Protein 2WCJ (pdb70)

Organism: Bombyx mori (NCBI:txid7091)

Secondary structure (DSSP, 8-state):
-HHHHHHHHHHHGGGHHHHHHHHT--TTT-SSGGGGG-TT-----HHHHHHHHHHHHHTT-B-TTSSB-HHHHHHHHHTSTTTHHHHHHHHHHHHHHHHHTTT---HHHHHHHHHHHHHHHHHHTT-PPPHHHHHHTTT--

Radius of gyration: 13.73 Å; Cα contacts (8 Å, |Δi|>4): 196; chains: 1; bounding box: 34×30×32 Å

Nearest PDB structures (foldseek):
  2wc5-assembly1_A  TM=9.906E-01  e=1.237E-19  Bombyx mori
  4inx-assembly1_A  TM=8.743E-01  e=3.276E-08  Amyelois transitella
  1dqe-assembly1_A  TM=8.869E-01  e=8.807E-08  Bombyx mori
  7vw9-assembly1_A  TM=9.031E-01  e=2.367E-07  Helicoverpa armigera
  1xfr-assembly1_A  TM=8.417E-01  e=1.550E-06  Bombyx mori

InterPro domains:
  IPR006072 Odorant/pheromone binding protein, Lepidoptera [PIRSF015604] (4-153)
  IPR006072 Odorant/pheromone binding protein, Lepidoptera [PR00484] (22-44)
  IPR006072 Odorant/pheromone binding protein, Lepidoptera [PR00484] (49-65)
  IPR006072 Odorant/pheromone binding protein, Lepidoptera [PR00484] (66-81)
  IPR006072 Odorant/pheromone binding protein, Lepidoptera [PR00484] (105-119)
  IPR006072 Odorant/pheromone binding protein, Lepidoptera [PR00484] (125-143)
  IPR006072 Odorant/pheromone binding protein, Lepidoptera [PR00484] (149-158)
  IPR006170 Pheromone/general odorant binding protein [PF01395] (21-139)
  IPR006170 Pheromone/general odorant binding protein [SM00708] (34-141)
  IPR036728 Pheromone/general odorant binding protein superfamily [G3DSA:1.10.238.20] (20-160)
  IPR036728 Pheromone/general odorant binding protein superfamily [SSF47565] (6-153)

Solvent-accessible surface area: 7286 Å² total; per-residue (Å²): 73,26,110,4,2,1,10,8,8,9,42,24,15,99,10,4,109,102,0,25,170,127,10,47,1,52,83,139,38,2,81,84,21,36,66,9,11,16,113,131,17,108,9,94,66,125,58,0,0,25,0,18,29,11,0,6,83,106,57,63,3,28,66,137,75,40,53,11,50,73,95,41,19,35,106,25,0,111,82,12,64,93,0,116,77,0,1,138,80,12,19,137,22,20,65,71,0,16,133,106,56,86,130,38,133,47,55,15,29,6,12,3,78,15,12,36,11,17,17,88,23,0,98,156,88,59,10,23,2,106,44,74,63,1,85,77,12,74,156,77,151

CATH classification: 1.10.238.20

Structure (mmCIF, N/CA/C/O backbone):
data_2WCJ
#
_entry.id   2WCJ
#
_cell.length_a   33.073
_cell.length_b   33.073
_cell.length_c   172.294
_cell.angle_alpha   90.00
_cell.angle_beta   90.00
_cell.angle_gamma   120.00
#
_symmetry.space_group_name_H-M   'P 32 2 1'
#
loop_
_entity.id
_entity.type
_entity.pdbx_description
1 polymer 'GENERAL ODORANT-BINDING PROTEIN 1'
2 non-polymer 'MAGNESIUM ION'
3 non-polymer (10E,12Z)-tetradeca-10,12-dien-1-ol
4 water water
#
loop_
_atom_site.group_PDB
_atom_site.id
_atom_site.type_symbol
_atom_site.label_atom_id
_atom_site.label_alt_id
_atom_site.label_comp_id
_atom_site.label_asym_id
_atom_site.label_entity_id
_atom_site.label_seq_id
_atom_site.pdbx_PDB_ins_code
_atom_site.Cartn_x
_atom_site.Cartn_y
_atom_site.Cartn_z
_atom_site.occupancy
_atom_site.B_iso_or_equiv
_atom_site.auth_seq_id
_atom_site.auth_comp_id
_atom_site.auth_asym_id
_atom_site.auth_atom_id
_atom_site.pdbx_PDB_model_num
ATOM 1 N N . THR A 1 1 ? -2.155 -16.467 22.325 1.00 16.50 1 THR A N 1
ATOM 2 C CA . THR A 1 1 ? -2.270 -17.771 21.606 1.00 14.95 1 THR A CA 1
ATOM 3 C C . THR A 1 1 ? -2.162 -17.655 20.102 1.00 13.74 1 THR A C 1
ATOM 4 O O . THR A 1 1 ? -2.202 -16.586 19.520 1.00 11.59 1 THR A O 1
ATOM 8 N N . ALA A 1 2 ? -1.980 -18.788 19.444 1.00 11.26 2 ALA A N 1
ATOM 9 C CA . ALA A 1 2 ? -1.613 -18.755 18.039 1.00 11.08 2 ALA A CA 1
ATOM 10 C C . ALA A 1 2 ? -2.719 -18.191 17.136 1.00 9.23 2 ALA A C 1
ATOM 11 O O . ALA A 1 2 ? -2.399 -17.503 16.177 1.00 10.73 2 ALA A O 1
ATOM 13 N N . GLU A 1 3 ? -3.986 -18.499 17.404 1.00 8.75 3 GLU A N 1
ATOM 14 C CA . GLU A 1 3 ? -5.031 -17.946 16.606 1.00 10.55 3 GLU A CA 1
ATOM 15 C C . GLU A 1 3 ? -5.113 -16.412 16.825 1.00 10.08 3 GLU A C 1
ATOM 16 O O . GLU A 1 3 ? -5.333 -15.635 15.864 1.00 10.52 3 GLU A O 1
ATOM 22 N N . VAL A 1 4 ? -4.976 -15.901 18.063 1.00 9.21 4 VAL A N 1
ATOM 23 C CA . VAL A 1 4 ? -4.963 -14.484 18.253 1.00 8.47 4 VAL A CA 1
ATOM 24 C C . VAL A 1 4 ? -3.755 -13.828 17.486 1.00 7.44 4 VAL A C 1
ATOM 25 O O . VAL A 1 4 ? -3.944 -12.847 16.763 1.00 9.75 4 VAL A O 1
ATOM 29 N N . MET A 1 5 ? -2.590 -14.480 17.543 1.00 7.44 5 MET A N 1
ATOM 30 C CA . MET A 1 5 ? -1.432 -13.982 16.806 1.00 6.97 5 MET A CA 1
ATOM 31 C C . MET A 1 5 ? -1.692 -13.953 15.306 1.00 7.89 5 MET A C 1
ATOM 32 O O . MET A 1 5 ? -1.229 -13.026 14.627 1.00 8.93 5 MET A O 1
ATOM 37 N N . SER A 1 6 ? -2.499 -14.865 14.790 1.00 7.29 6 SER A N 1
ATOM 38 C CA A SER A 1 6 ? -2.808 -14.866 13.344 0.70 7.55 6 SER A CA 1
ATOM 39 C CA B SER A 1 6 ? -2.784 -14.879 13.347 0.30 8.29 6 SER A CA 1
ATOM 40 C C . SER A 1 6 ? -3.639 -13.663 12.962 1.00 9.78 6 SER A C 1
ATOM 41 O O . SER A 1 6 ? -3.427 -13.070 11.924 1.00 9.93 6 SER A O 1
ATOM 46 N N . HIS A 1 7 ? -4.624 -13.321 13.800 1.00 8.48 7 HIS A N 1
ATOM 47 C CA A HIS A 1 7 ? -5.440 -12.099 13.555 0.70 8.07 7 HIS A CA 1
ATOM 48 C CA B HIS A 1 7 ? -5.427 -12.094 13.579 0.30 8.89 7 HIS A CA 1
ATOM 49 C C . HIS A 1 7 ? -4.586 -10.848 13.636 1.00 10.44 7 HIS A C 1
ATOM 50 O O . HIS A 1 7 ? -4.706 -9.974 12.763 1.00 10.14 7 HIS A O 1
ATOM 63 N N . VAL A 1 8 ? -3.739 -10.725 14.660 1.00 8.67 8 VAL A N 1
ATOM 64 C CA . VAL A 1 8 ? -2.912 -9.546 14.730 1.00 8.92 8 VAL A CA 1
ATOM 65 C C . VAL A 1 8 ? -2.010 -9.441 13.499 1.00 9.65 8 VAL A C 1
ATOM 66 O O . VAL A 1 8 ? -1.870 -8.315 12.915 1.00 10.45 8 VAL A O 1
ATOM 70 N N . THR A 1 9 ? -1.409 -10.538 13.080 1.00 8.49 9 THR A N 1
ATOM 71 C CA . THR A 1 9 ? -0.524 -10.529 11.918 1.00 9.40 9 THR A CA 1
ATOM 72 C C . THR A 1 9 ? -1.312 -10.198 10.667 1.00 7.79 9 THR A C 1
ATOM 73 O O . THR A 1 9 ? -0.805 -9.342 9.875 1.00 8.97 9 THR A O 1
ATOM 77 N N . ALA A 1 10 ? -2.481 -10.792 10.468 1.00 8.66 10 ALA A N 1
ATOM 78 C CA . ALA A 1 10 ? -3.189 -10.540 9.224 1.00 10.03 10 ALA A CA 1
ATOM 79 C C . ALA A 1 10 ? -3.585 -9.057 9.110 1.00 10.18 10 ALA A C 1
ATOM 80 O O . ALA A 1 10 ? -3.548 -8.475 7.996 1.00 11.73 10 ALA A O 1
ATOM 82 N N . HIS A 1 11 ? -3.956 -8.413 10.198 1.00 8.84 11 HIS A N 1
ATOM 83 C CA . HIS A 1 11 ? -4.374 -7.045 10.160 1.00 10.31 11 HIS A CA 1
ATOM 84 C C . HIS A 1 11 ? -3.214 -6.074 10.041 1.00 10.77 11 HIS A C 1
ATOM 85 O O . HIS A 1 11 ? -3.211 -5.170 9.157 1.00 10.51 11 HIS A O 1
ATOM 92 N N . PHE A 1 12 ? -2.203 -6.251 10.871 1.00 9.09 12 PHE A N 1
ATOM 93 C CA . PHE A 1 12 ? -0.974 -5.426 10.851 1.00 8.25 12 PHE A CA 1
ATOM 94 C C . PHE A 1 12 ? -0.378 -5.490 9.438 1.00 8.72 12 PHE A C 1
ATOM 95 O O . PHE A 1 12 ? 0.083 -4.414 8.881 1.00 10.12 12 PHE A O 1
ATOM 103 N N . GLY A 1 13 ? -0.347 -6.674 8.850 1.00 8.46 13 GLY A N 1
ATOM 104 C CA . GLY A 1 13 ? 0.278 -6.862 7.556 1.00 11.41 13 GLY A CA 1
ATOM 105 C C . GLY A 1 13 ? -0.408 -6.111 6.402 1.00 12.29 13 GLY A C 1
ATOM 106 O O . GLY A 1 13 ? 0.178 -6.000 5.301 1.00 13.03 13 GLY A O 1
ATOM 107 N N . LYS A 1 14 ? -1.613 -5.611 6.594 1.00 12.87 14 LYS A N 1
ATOM 108 C CA . LYS A 1 14 ? -2.285 -4.801 5.518 1.00 16.94 14 LYS A CA 1
ATOM 109 C C . LYS A 1 14 ? -1.631 -3.438 5.297 1.00 17.03 14 LYS A C 1
ATOM 110 O O . LYS A 1 14 ? -2.056 -2.720 4.406 1.00 18.78 14 LYS A O 1
ATOM 116 N N . THR A 1 15 ? -0.589 -3.083 6.040 1.00 12.98 15 THR A N 1
ATOM 117 C CA . THR A 1 15 ? 0.146 -1.840 5.817 1.00 12.47 15 THR A CA 1
ATOM 118 C C . THR A 1 15 ? 1.502 -2.156 5.145 1.00 10.81 15 THR A C 1
ATOM 119 O O . THR A 1 15 ? 2.256 -1.226 4.828 1.00 11.62 15 THR A O 1
ATOM 123 N N . LEU A 1 16 ? 1.809 -3.407 4.851 1.00 11.97 16 LEU A N 1
ATOM 124 C CA . LEU A 1 16 ? 3.105 -3.685 4.223 1.00 12.29 16 LEU A CA 1
ATOM 125 C C . LEU A 1 16 ? 3.224 -2.975 2.865 1.00 12.36 16 LEU A C 1
ATOM 126 O O . LEU A 1 16 ? 4.248 -2.327 2.593 1.00 10.60 16 LEU A O 1
ATOM 131 N N . GLU A 1 17 ? 2.224 -3.122 1.999 1.00 12.45 17 GLU A N 1
ATOM 132 C CA . GLU A 1 17 ? 2.415 -2.586 0.659 1.00 13.96 17 GLU A CA 1
ATOM 133 C C . GLU A 1 17 ? 2.614 -1.054 0.660 1.00 12.96 17 GLU A C 1
ATOM 134 O O . GLU A 1 17 ? 3.474 -0.590 -0.148 1.00 14.74 17 GLU A O 1
ATOM 140 N N . GLU A 1 18 ? 1.945 -0.294 1.523 1.00 11.07 18 GLU A N 1
ATOM 141 C CA . GLU A 1 18 ? 2.131 1.160 1.531 1.00 12.77 18 GLU A CA 1
ATOM 142 C C . GLU A 1 18 ? 3.438 1.582 2.165 1.00 13.39 18 GLU A C 1
ATOM 143 O O . GLU A 1 18 ? 3.880 2.754 2.066 1.00 13.80 18 GLU A O 1
ATOM 149 N N . CYS A 1 19 ? 4.127 0.621 2.798 1.00 11.53 19 CYS A N 1
ATOM 150 C CA . CYS A 1 19 ? 5.393 0.970 3.443 1.00 11.47 19 CYS A CA 1
ATOM 151 C C . CYS A 1 19 ? 6.613 0.465 2.655 1.00 10.08 19 CYS A C 1
ATOM 152 O O . CYS A 1 19 ? 7.767 0.737 3.066 1.00 10.79 19 CYS A O 1
ATOM 155 N N . ARG A 1 20 ? 6.416 -0.234 1.526 1.00 10.92 20 ARG A N 1
ATOM 156 C CA A ARG A 1 20 ? 7.522 -0.822 0.808 0.70 12.82 20 ARG A CA 1
ATOM 157 C CA B ARG A 1 20 ? 7.480 -0.833 0.796 0.30 11.80 20 ARG A CA 1
ATOM 158 C C . ARG A 1 20 ? 8.442 0.207 0.232 1.00 12.00 20 ARG A C 1
ATOM 159 O O . ARG A 1 20 ? 9.646 0.065 0.328 1.00 13.25 20 ARG A O 1
ATOM 174 N N . GLU A 1 21 ? 7.930 1.252 -0.390 1.00 11.52 21 GLU A N 1
ATOM 175 C CA . GLU A 1 21 ? 8.758 2.126 -1.160 1.00 12.92 21 GLU A CA 1
ATOM 176 C C . GLU A 1 21 ? 9.703 2.887 -0.251 1.00 11.54 21 GLU A C 1
ATOM 177 O O . GLU A 1 21 ? 10.914 2.966 -0.493 1.00 12.90 21 GLU A O 1
ATOM 183 N N . GLU A 1 22 ? 9.204 3.339 0.891 1.00 10.44 22 GLU A N 1
ATOM 184 C CA . GLU A 1 22 ? 10.078 4.164 1.761 1.00 12.01 22 GLU A CA 1
ATOM 185 C C . GLU A 1 22 ? 11.086 3.350 2.536 1.00 12.13 22 GLU A C 1
ATOM 186 O O . GLU A 1 22 ? 12.067 3.880 3.038 1.00 13.97 22 GLU A O 1
ATOM 192 N N . SER A 1 23 ? 10.828 2.064 2.685 1.00 10.75 23 SER A N 1
ATOM 193 C CA . SER A 1 23 ? 11.711 1.153 3.438 1.00 10.56 23 SER A CA 1
ATOM 194 C C . SER A 1 23 ? 12.697 0.440 2.548 1.00 12.11 23 SER A C 1
ATOM 195 O O . SER A 1 23 ? 13.643 -0.189 3.072 1.00 12.70 23 SER A O 1
ATOM 198 N N . GLY A 1 24 ? 12.478 0.446 1.238 1.00 10.72 24 GLY A N 1
ATOM 199 C CA . GLY A 1 24 ? 13.332 -0.448 0.342 1.00 11.20 24 GLY A CA 1
ATOM 200 C C . GLY A 1 24 ? 13.065 -1.936 0.438 1.00 13.29 24 GLY A C 1
ATOM 201 O O . GLY A 1 24 ? 13.872 -2.757 -0.018 1.00 13.50 24 GLY A O 1
ATOM 202 N N . LEU A 1 25 ? 11.933 -2.317 1.039 1.00 10.97 25 LEU A N 1
ATOM 203 C CA . LEU A 1 25 ? 11.568 -3.726 1.211 1.00 12.89 25 LEU A CA 1
ATOM 204 C C . LEU A 1 25 ? 10.975 -4.309 -0.092 1.00 14.01 25 LEU A C 1
ATOM 205 O O . LEU A 1 25 ? 9.778 -4.308 -0.264 1.00 15.73 25 LEU A O 1
ATOM 210 N N . SER A 1 2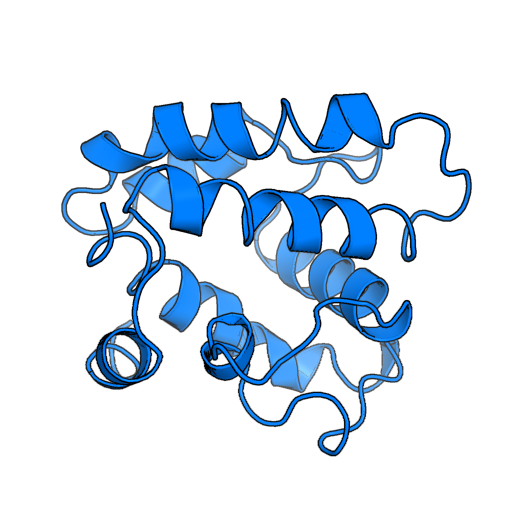6 ? 11.868 -4.817 -0.943 1.00 14.63 26 SER A N 1
ATOM 211 C CA A SER A 1 26 ? 11.576 -5.466 -2.210 0.50 14.24 26 SER A CA 1
ATOM 212 C CA B SER A 1 26 ? 11.460 -5.374 -2.230 0.50 14.37 26 SER A CA 1
ATOM 213 C C . SER A 1 26 ? 10.580 -6.601 -2.008 1.00 12.54 26 SER A C 1
ATOM 214 O O . SER A 1 26 ? 10.668 -7.282 -0.953 1.00 11.54 26 SER A O 1
ATOM 219 N N . VAL A 1 27 ? 9.700 -6.898 -2.979 1.00 12.86 27 VAL A N 1
ATOM 220 C CA A VAL A 1 27 ? 8.860 -8.089 -2.866 0.70 12.73 27 VAL A CA 1
ATOM 221 C CA B VAL A 1 27 ? 8.857 -8.088 -2.954 0.30 11.68 27 VAL A CA 1
ATOM 222 C C . VAL A 1 27 ? 9.699 -9.383 -2.816 1.00 12.29 27 VAL A C 1
ATOM 223 O O . VAL A 1 27 ? 9.272 -10.411 -2.241 1.00 11.74 27 VAL A O 1
ATOM 230 N N . ASP A 1 28 ? 10.903 -9.338 -3.368 1.00 10.65 28 ASP A N 1
ATOM 231 C CA . ASP A 1 28 ? 11.828 -10.480 -3.339 1.00 11.31 28 ASP A CA 1
ATOM 232 C C . ASP A 1 28 ? 12.461 -10.686 -2.010 1.00 13.43 28 ASP A C 1
ATOM 233 O O . ASP A 1 28 ? 12.948 -11.783 -1.790 1.00 15.21 28 ASP A O 1
ATOM 238 N N . ILE A 1 29 ? 12.404 -9.731 -1.102 1.00 11.08 29 ILE A N 1
ATOM 239 C CA . ILE A 1 29 ? 12.748 -10.020 0.285 1.00 11.64 29 ILE A CA 1
ATOM 240 C C . ILE A 1 29 ? 11.528 -10.572 1.041 1.00 11.06 29 ILE A C 1
ATOM 241 O O . ILE A 1 29 ? 11.614 -11.577 1.734 1.00 12.70 29 ILE A O 1
ATOM 246 N N . LEU A 1 30 ? 10.386 -9.909 0.943 1.00 10.07 30 LEU A N 1
ATOM 247 C CA . LEU A 1 30 ? 9.190 -10.406 1.608 1.00 9.85 30 LEU A CA 1
ATOM 248 C C . LEU A 1 30 ? 7.945 -10.026 0.791 1.00 9.05 30 LEU A C 1
ATOM 249 O O . LEU A 1 30 ? 7.686 -8.861 0.629 1.00 11.24 30 LEU A O 1
ATOM 254 N N . ASP A 1 31 ? 7.247 -11.017 0.290 1.00 10.95 31 ASP A N 1
ATOM 255 C CA . ASP A 1 31 ? 6.079 -10.816 -0.616 1.00 13.59 31 ASP A CA 1
ATOM 256 C C . ASP A 1 31 ? 4.798 -10.463 0.165 1.00 15.34 31 ASP A C 1
ATOM 257 O O . ASP A 1 31 ? 4.099 -9.503 -0.170 1.00 17.21 31 ASP A O 1
ATOM 262 N N . GLU A 1 32 ? 4.473 -11.275 1.157 1.00 13.52 32 GLU A N 1
ATOM 263 C CA . GLU A 1 32 ? 3.291 -11.104 1.959 1.00 16.32 32 GLU A CA 1
ATOM 264 C C . GLU A 1 32 ? 3.777 -11.112 3.419 1.00 13.59 32 GLU A C 1
ATOM 265 O O . GLU A 1 32 ? 4.642 -11.929 3.793 1.00 14.00 32 GLU A O 1
ATOM 271 N N . PHE A 1 33 ? 3.264 -10.182 4.216 1.00 12.67 33 PHE A N 1
ATOM 272 C CA . PHE A 1 33 ? 3.689 -10.124 5.629 1.00 11.58 33 PHE A CA 1
ATOM 273 C C . PHE A 1 33 ? 3.486 -11.474 6.342 1.00 11.24 33 PHE A C 1
ATOM 274 O O . PHE A 1 33 ? 4.331 -11.780 7.221 1.00 11.26 33 PHE A O 1
ATOM 282 N N . LYS A 1 34 ? 2.465 -12.304 6.009 1.00 10.27 34 LYS A N 1
ATOM 283 C CA . LYS A 1 34 ? 2.249 -13.582 6.679 1.00 10.94 34 LYS A CA 1
ATOM 284 C C . LYS A 1 34 ? 3.496 -14.431 6.654 1.00 11.06 34 LYS A C 1
ATOM 285 O O . LYS A 1 34 ? 3.692 -15.246 7.563 1.00 10.32 34 LYS A O 1
ATOM 291 N N . HIS A 1 35 ? 4.338 -14.309 5.603 1.00 9.92 35 HIS A N 1
ATOM 292 C CA . HIS A 1 35 ? 5.525 -15.181 5.499 1.00 9.51 35 HIS A CA 1
ATOM 293 C C . HIS A 1 35 ? 6.577 -14.904 6.609 1.00 8.57 35 HIS A C 1
ATOM 294 O O . HIS A 1 35 ? 7.501 -15.699 6.760 1.00 10.19 35 HIS A O 1
ATOM 301 N N . PHE A 1 36 ? 6.460 -13.759 7.250 1.00 8.72 36 PHE A N 1
ATOM 302 C CA . PHE A 1 36 ? 7.276 -13.528 8.488 1.00 7.55 36 PHE A CA 1
ATOM 303 C C . PHE A 1 36 ? 7.348 -14.765 9.374 1.00 7.46 36 PHE A C 1
ATOM 304 O O . PHE A 1 36 ? 8.399 -15.033 9.917 1.00 8.56 36 PHE A O 1
ATOM 312 N N . TRP A 1 37 ? 6.257 -15.514 9.488 1.00 7.60 37 TRP A N 1
ATOM 313 C CA . TRP A 1 37 ? 6.177 -16.658 10.317 1.00 7.35 37 TRP A CA 1
ATOM 314 C C . TRP A 1 37 ? 6.657 -17.983 9.722 1.00 10.20 37 TRP A C 1
ATOM 315 O O . TRP A 1 37 ? 6.747 -18.959 10.458 1.00 12.57 37 TRP A O 1
ATOM 326 N N . SER A 1 38 ? 7.057 -18.009 8.470 1.00 10.42 38 SER A N 1
ATOM 327 C CA A SER A 1 38 ? 7.491 -19.251 7.826 0.70 11.80 38 SER A CA 1
ATOM 328 C CA B SER A 1 38 ? 7.446 -19.265 7.874 0.30 12.03 38 SER A CA 1
ATOM 329 C C . SER A 1 38 ? 8.784 -19.710 8.464 1.00 13.28 38 SER A C 1
ATOM 330 O O . SER A 1 38 ? 9.643 -18.898 8.784 1.00 11.16 38 SER A O 1
ATOM 335 N N . ASP A 1 39 ? 8.912 -21.025 8.605 1.00 15.59 39 ASP A N 1
ATOM 336 C CA . ASP A 1 39 ? 10.140 -21.636 9.041 1.00 19.06 39 ASP A CA 1
ATOM 337 C C . ASP A 1 39 ? 11.318 -21.250 8.185 1.00 18.79 39 ASP A C 1
ATOM 338 O O . ASP A 1 39 ? 12.433 -21.247 8.670 1.00 21.76 39 ASP A O 1
ATOM 343 N N A ASP A 1 40 ? 11.006 -20.935 6.924 0.70 17.46 40 ASP A N 1
ATOM 344 N N B ASP A 1 40 ? 11.143 -20.897 6.931 0.30 16.78 40 ASP A N 1
ATOM 345 C CA A ASP A 1 40 ? 11.923 -20.649 5.825 0.70 19.44 40 ASP A CA 1
ATOM 346 C CA B ASP A 1 40 ? 12.341 -20.603 6.168 0.30 16.16 40 ASP A CA 1
ATOM 347 C C A ASP A 1 40 ? 12.219 -19.140 5.569 0.70 18.78 40 ASP A C 1
ATOM 348 C C B ASP A 1 40 ? 12.743 -19.119 6.138 0.30 14.88 40 ASP A C 1
ATOM 349 O O A ASP A 1 40 ? 12.771 -18.834 4.517 0.70 18.58 40 ASP A O 1
ATOM 350 O O B ASP A 1 40 ? 13.873 -18.792 5.793 0.30 13.11 40 ASP A O 1
ATOM 359 N N . PHE A 1 41 ? 11.808 -18.220 6.475 1.00 14.64 41 PHE A N 1
ATOM 360 C CA . PHE A 1 41 ? 12.072 -16.782 6.375 1.00 12.77 41 PHE A CA 1
ATOM 361 C C . PHE A 1 41 ? 12.934 -16.275 7.501 1.00 14.69 41 PHE A C 1
ATOM 362 O O . PHE A 1 41 ? 12.556 -16.338 8.667 1.00 16.20 41 PHE A O 1
ATOM 370 N N . ASP A 1 42 ? 14.153 -15.828 7.219 1.00 13.61 42 ASP A N 1
ATOM 371 C CA . ASP A 1 42 ? 14.980 -15.250 8.230 1.00 13.26 42 ASP A CA 1
ATOM 372 C C . ASP A 1 42 ? 14.670 -13.748 8.356 1.00 11.62 42 ASP A C 1
ATOM 373 O O . ASP A 1 42 ? 14.588 -12.987 7.365 1.00 11.54 42 ASP A O 1
ATOM 378 N N . VAL A 1 43 ? 14.409 -13.333 9.589 1.00 10.12 43 VAL A N 1
ATOM 379 C CA . VAL A 1 43 ? 14.041 -11.979 9.932 1.00 10.74 43 VAL A CA 1
ATOM 380 C C . VAL A 1 43 ? 15.336 -11.239 10.225 1.00 12.28 43 VAL A C 1
ATOM 381 O O . VAL A 1 43 ? 15.862 -11.287 11.338 1.00 13.42 43 VAL A O 1
ATOM 385 N N . VAL A 1 44 ? 15.910 -10.628 9.171 1.00 10.36 44 VAL A N 1
ATOM 386 C CA . VAL A 1 44 ? 17.265 -10.077 9.317 1.00 10.47 44 VAL A CA 1
ATOM 387 C C . VAL A 1 44 ? 17.556 -8.755 8.599 1.00 11.93 44 VAL A C 1
ATOM 388 O O . VAL A 1 44 ? 18.479 -8.069 8.922 1.00 12.53 44 VAL A O 1
ATOM 392 N N . HIS A 1 45 ? 16.730 -8.412 7.630 1.00 9.50 45 HIS A N 1
ATOM 393 C CA . HIS A 1 45 ? 17.039 -7.259 6.765 1.00 9.98 45 HIS A CA 1
ATOM 394 C C . HIS A 1 45 ? 16.792 -5.936 7.407 1.00 9.14 45 HIS A C 1
ATOM 395 O O . HIS A 1 45 ? 15.722 -5.733 8.009 1.00 9.62 45 HIS A O 1
ATOM 402 N N . ARG A 1 46 ? 17.738 -5.021 7.345 1.00 8.23 46 ARG A N 1
ATOM 403 C CA . ARG A 1 46 ? 17.511 -3.703 7.835 1.00 8.03 46 ARG A CA 1
ATOM 404 C C . ARG A 1 46 ? 16.201 -3.112 7.243 1.00 8.47 46 ARG A C 1
ATOM 405 O O . ARG A 1 46 ? 15.480 -2.403 7.921 1.00 9.10 46 ARG A O 1
ATOM 413 N N . GLU A 1 47 ? 15.998 -3.347 5.947 1.00 9.01 47 GLU A N 1
ATOM 414 C CA . GLU A 1 47 ? 14.838 -2.834 5.242 1.00 9.60 47 GLU A CA 1
ATOM 415 C C . GLU A 1 47 ? 13.525 -3.293 5.901 1.00 8.64 47 GLU A C 1
ATOM 416 O O . GLU A 1 47 ? 12.546 -2.583 5.919 1.00 10.16 47 GLU A O 1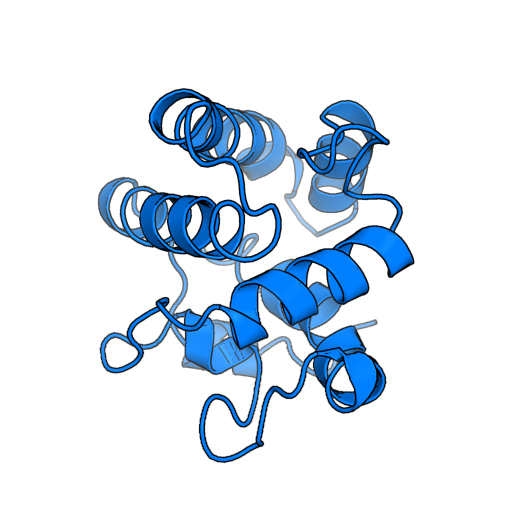
ATOM 422 N N . LEU A 1 48 ? 13.530 -4.526 6.384 1.00 7.63 48 LEU A N 1
ATOM 423 C CA . LEU A 1 48 ? 12.353 -5.038 7.135 1.00 6.91 48 LEU A CA 1
ATOM 424 C C . LEU A 1 48 ? 12.155 -4.308 8.464 1.00 8.02 48 LEU A C 1
ATOM 425 O O . LEU A 1 48 ? 11.041 -3.992 8.847 1.00 8.05 48 LEU A O 1
ATOM 430 N N . GLY A 1 49 ? 13.220 -3.946 9.156 1.00 7.73 49 GLY A N 1
ATOM 431 C CA . GLY A 1 49 ? 13.131 -3.071 10.327 1.00 7.96 49 GLY A CA 1
ATOM 432 C C . GLY A 1 49 ? 12.527 -1.721 10.029 1.00 8.63 49 GLY A C 1
ATOM 433 O O . GLY A 1 49 ? 11.648 -1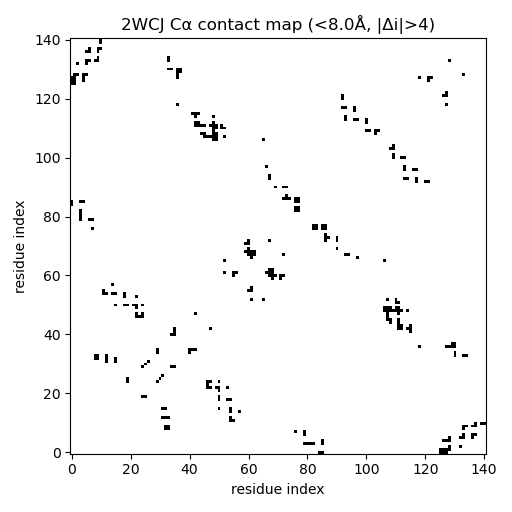.195 10.737 1.00 8.26 49 GLY A O 1
ATOM 434 N N . CYS A 1 50 ? 13.014 -1.119 8.917 1.00 8.11 50 CYS A N 1
ATOM 435 C CA . CYS A 1 50 ? 12.436 0.129 8.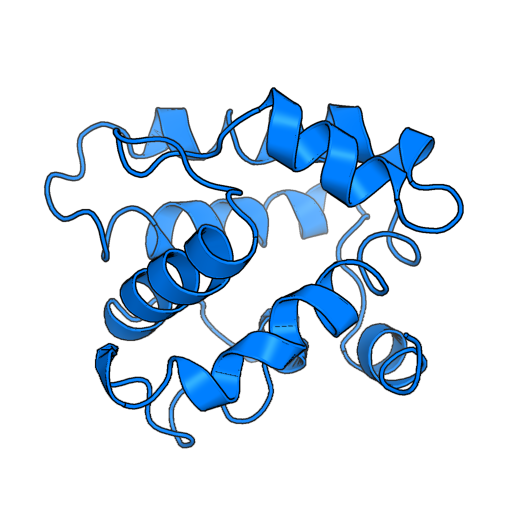498 1.00 8.31 50 CYS A CA 1
ATOM 436 C C . CYS A 1 50 ? 10.953 -0.007 8.147 1.00 6.42 50 CYS A C 1
ATOM 437 O O . CYS A 1 50 ? 10.165 0.881 8.482 1.00 7.81 50 CYS A O 1
ATOM 440 N N . ALA A 1 51 ? 10.583 -1.096 7.450 1.00 9.07 51 ALA A N 1
ATOM 441 C CA . ALA A 1 51 ? 9.168 -1.354 7.121 1.00 8.07 51 ALA A CA 1
ATOM 442 C C . ALA A 1 51 ? 8.352 -1.509 8.372 1.00 9.50 51 ALA A C 1
ATOM 443 O O . ALA A 1 51 ? 7.282 -0.877 8.451 1.00 8.61 51 ALA A O 1
ATOM 445 N N . ILE A 1 52 ? 8.850 -2.235 9.380 1.00 7.81 52 ILE A N 1
ATOM 446 C CA . ILE A 1 52 ? 8.051 -2.414 10.611 1.00 7.89 52 ILE A CA 1
ATOM 447 C C . ILE A 1 52 ? 7.868 -1.152 11.349 1.00 8.98 52 ILE A C 1
ATOM 448 O O . ILE A 1 52 ? 6.796 -0.897 11.925 1.00 8.43 52 ILE A O 1
ATOM 453 N N . ILE A 1 53 ? 8.870 -0.232 11.298 1.00 7.93 53 ILE A N 1
ATOM 454 C CA . ILE A 1 53 ? 8.656 1.120 11.892 1.00 8.86 53 ILE A CA 1
ATOM 455 C C . ILE A 1 53 ? 7.508 1.855 11.172 1.00 9.15 53 ILE A C 1
ATOM 456 O O . ILE A 1 53 ? 6.596 2.337 11.797 1.00 9.76 53 ILE A O 1
ATOM 461 N N . CYS A 1 54 ? 7.565 1.857 9.840 1.00 8.37 54 CYS A N 1
ATOM 462 C CA . CYS A 1 54 ? 6.505 2.487 9.050 1.00 9.04 54 CYS A CA 1
ATOM 463 C C . CYS A 1 54 ? 5.120 1.853 9.395 1.00 9.28 54 CYS A C 1
ATOM 464 O O . CYS A 1 54 ? 4.159 2.659 9.572 1.00 10.59 54 CYS A O 1
ATOM 467 N N . MET A 1 55 ? 5.041 0.521 9.411 1.00 9.66 55 MET A N 1
ATOM 468 C CA . MET A 1 55 ? 3.779 -0.183 9.683 1.00 8.25 55 MET A CA 1
ATOM 469 C C . MET A 1 55 ? 3.295 0.146 11.068 1.00 10.21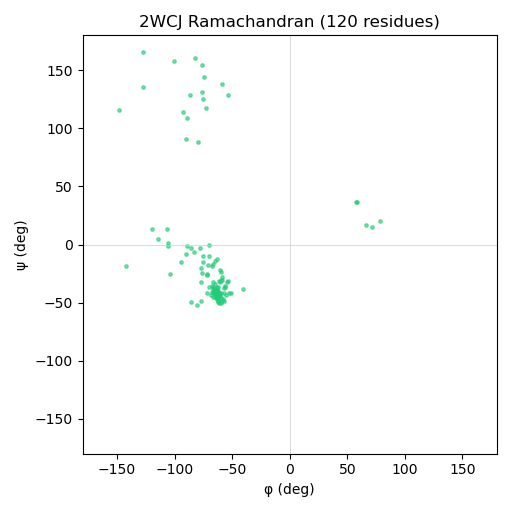 55 MET A C 1
ATOM 470 O O . MET A 1 55 ? 2.133 0.489 11.279 1.00 11.53 55 MET A O 1
ATOM 475 N N . SER A 1 56 ? 4.213 0.146 12.041 1.00 9.76 56 SER A N 1
ATOM 476 C CA . SER A 1 56 ? 3.817 0.412 13.411 1.00 8.32 56 SER A CA 1
ATOM 477 C C . SER A 1 56 ? 3.249 1.800 13.569 1.00 10.60 56 SER A C 1
ATOM 478 O O . SER A 1 56 ? 2.347 2.052 14.363 1.00 10.35 56 SER A O 1
ATOM 481 N N . ASN A 1 57 ? 3.855 2.743 12.882 1.00 10.14 57 ASN A N 1
ATOM 482 C CA . ASN A 1 57 ? 3.492 4.120 13.116 1.00 12.01 57 ASN A CA 1
ATOM 483 C C . ASN A 1 57 ? 2.120 4.421 12.562 1.00 13.75 57 ASN A C 1
ATOM 484 O O . ASN A 1 57 ? 1.431 5.308 13.124 1.00 16.03 57 ASN A O 1
ATOM 489 N N . LYS A 1 58 ? 1.728 3.653 11.557 1.00 12.58 58 LYS A N 1
ATOM 490 C CA . LYS A 1 58 ? 0.339 3.790 11.035 1.00 15.55 58 LYS A CA 1
ATOM 491 C C . LYS A 1 58 ? -0.670 3.581 12.154 1.00 16.99 58 LYS A C 1
ATOM 492 O O . LYS A 1 58 ? -1.744 4.208 12.161 1.00 17.98 58 LYS A O 1
ATOM 498 N N . PHE A 1 59 ? -0.380 2.651 13.091 1.00 13.76 59 PHE A N 1
ATOM 499 C CA . PHE A 1 59 ? -1.304 2.345 14.169 1.00 15.87 59 PHE A CA 1
ATOM 500 C C . PHE A 1 59 ? -0.866 2.878 15.506 1.00 14.34 59 PHE A C 1
ATOM 501 O O . PHE A 1 59 ? -1.347 2.449 16.574 1.00 14.00 59 PHE A O 1
ATOM 509 N N . SER A 1 60 ? 0.124 3.774 15.499 1.00 12.52 60 SER A N 1
ATOM 510 C CA . SER A 1 60 ? 0.643 4.355 16.734 1.00 11.34 60 SER A CA 1
ATOM 511 C C . SER A 1 60 ? 1.174 3.306 17.734 1.00 8.62 60 SER A C 1
ATOM 512 O O . SER A 1 60 ? 1.087 3.449 18.965 1.00 10.58 60 SER A O 1
ATOM 515 N N . LEU A 1 61 ? 1.803 2.232 17.205 1.00 8.65 61 LEU A N 1
ATOM 516 C CA . LEU A 1 61 ? 2.245 1.140 18.006 1.00 9.64 61 LEU A CA 1
ATOM 517 C C . LEU A 1 61 ? 3.656 1.314 18.518 1.00 10.12 61 LEU A C 1
ATOM 518 O O . LEU A 1 61 ? 4.124 0.560 19.387 1.00 11.19 61 LEU A O 1
ATOM 523 N N . MET A 1 62 ? 4.299 2.360 18.005 1.00 10.54 62 MET A N 1
ATOM 524 C CA A MET A 1 62 ? 5.633 2.738 18.564 0.70 11.04 62 MET A CA 1
ATOM 525 C CA B MET A 1 62 ? 5.660 2.770 18.439 0.30 11.48 62 MET A CA 1
ATOM 526 C C . MET A 1 62 ? 5.601 4.115 19.136 1.00 11.55 62 MET A C 1
ATOM 527 O O . MET A 1 62 ? 4.775 4.947 18.728 1.00 13.44 62 MET A O 1
ATOM 536 N N . ASP A 1 63 ? 6.479 4.335 20.095 1.00 12.13 63 ASP A N 1
ATOM 537 C CA A ASP A 1 63 ? 6.529 5.653 20.777 0.70 13.84 63 ASP A CA 1
ATOM 538 C CA B ASP A 1 63 ? 6.582 5.600 20.816 0.30 12.72 63 ASP A CA 1
ATOM 539 C C . ASP A 1 63 ? 7.619 6.467 20.106 1.00 12.69 63 ASP A C 1
ATOM 540 O O . ASP A 1 63 ? 8.243 6.047 19.126 1.00 12.19 63 ASP A O 1
ATOM 549 N N . ASP A 1 64 ? 7.838 7.666 20.618 1.00 13.07 64 ASP A N 1
ATOM 550 C CA . ASP A 1 64 ? 8.873 8.512 19.999 1.00 11.98 64 ASP A CA 1
ATOM 551 C C . ASP A 1 64 ? 10.327 8.073 20.187 1.00 11.66 64 ASP A C 1
ATOM 552 O O . ASP A 1 64 ? 11.230 8.664 19.548 1.00 11.20 64 ASP A O 1
ATOM 557 N N . ASP A 1 65 ? 10.575 7.087 21.041 1.00 10.67 65 ASP A N 1
ATOM 558 C CA A ASP A 1 65 ? 11.915 6.447 21.112 0.70 11.95 65 ASP A CA 1
ATOM 559 C CA B ASP A 1 65 ? 11.879 6.431 21.143 0.30 11.57 65 ASP A CA 1
ATOM 560 C C . ASP A 1 65 ? 12.048 5.259 20.154 1.00 11.10 65 ASP A C 1
ATOM 561 O O . ASP A 1 65 ? 13.017 4.492 20.221 1.00 11.91 65 ASP A O 1
ATOM 570 N N . VAL A 1 66 ? 11.083 5.125 19.220 1.00 10.73 66 VAL A N 1
ATOM 571 C CA . VAL A 1 66 ? 11.147 4.037 18.237 1.00 10.65 66 VAL A CA 1
ATOM 572 C C . VAL A 1 66 ? 11.184 2.688 18.890 1.00 10.88 66 VAL A C 1
ATOM 573 O O . VAL A 1 66 ? 11.822 1.745 18.433 1.00 11.53 66 VAL A O 1
ATOM 577 N N . ARG A 1 67 ? 10.410 2.639 20.002 1.00 9.33 67 ARG A N 1
ATOM 578 C CA . ARG A 1 67 ? 10.156 1.381 20.734 1.00 10.00 67 ARG A CA 1
ATOM 579 C C . ARG A 1 67 ? 8.703 1.183 20.903 1.00 8.69 67 ARG A C 1
ATOM 580 O O . ARG A 1 67 ? 7.957 2.059 20.727 1.00 9.57 67 ARG A O 1
ATOM 588 N N . MET A 1 68 ? 8.317 -0.037 21.270 1.00 9.56 68 MET A N 1
ATOM 589 C CA . MET A 1 68 ? 6.903 -0.317 21.362 1.00 8.02 68 MET A CA 1
ATOM 590 C C . MET A 1 68 ? 6.237 0.613 22.366 1.00 8.13 68 MET A C 1
ATOM 591 O O . MET A 1 68 ? 6.774 0.911 23.453 1.00 8.31 68 MET A O 1
ATOM 596 N N . HIS A 1 69 ? 5.054 1.099 21.994 1.00 7.84 69 HIS A N 1
ATOM 597 C CA . HIS A 1 69 ? 4.199 1.892 22.920 1.00 8.81 69 HIS A CA 1
ATOM 598 C C . HIS A 1 69 ? 3.349 0.820 23.626 1.00 8.69 69 HIS A C 1
ATOM 599 O O . HIS A 1 69 ? 2.417 0.266 23.018 1.00 6.96 69 HIS A O 1
ATOM 606 N N . HIS A 1 70 ? 3.623 0.579 24.918 1.00 7.50 70 HIS A N 1
ATOM 607 C CA . HIS A 1 70 ? 3.005 -0.501 25.605 1.00 6.49 70 HIS A CA 1
ATOM 608 C C . HIS A 1 70 ? 1.477 -0.391 25.677 1.00 7.52 70 HIS A C 1
ATOM 609 O O . HIS A 1 70 ? 0.749 -1.352 25.364 1.00 7.30 70 HIS A O 1
ATOM 616 N N . VAL A 1 71 ? 0.935 0.789 26.010 1.00 6.78 71 VAL A N 1
ATOM 617 C CA . VAL A 1 71 ? -0.508 0.885 26.135 1.00 7.73 71 VAL A CA 1
ATOM 618 C C . VAL A 1 71 ? -1.177 0.737 24.797 1.00 7.64 71 VAL A C 1
ATOM 619 O O . VAL A 1 71 ? -2.179 0.081 24.690 1.00 8.10 71 VAL A O 1
ATOM 623 N N . ASN A 1 72 ? -0.634 1.392 23.766 1.00 8.35 72 ASN A N 1
ATOM 624 C CA . ASN A 1 72 ? -1.280 1.274 22.421 1.00 8.99 72 ASN A CA 1
ATOM 625 C C . ASN A 1 72 ? -1.203 -0.160 21.891 1.00 6.72 72 ASN A C 1
ATOM 626 O O . ASN A 1 72 ? -2.105 -0.639 21.236 1.00 8.29 72 ASN A O 1
ATOM 631 N N . MET A 1 73 ? -0.109 -0.877 22.207 1.00 8.21 73 MET A N 1
ATOM 632 C CA . MET A 1 73 ? 0.044 -2.248 21.758 1.00 6.35 73 MET A CA 1
ATOM 633 C C . MET A 1 73 ? -0.909 -3.162 22.519 1.00 6.62 73 MET A C 1
ATOM 634 O O . MET A 1 73 ? -1.580 -4.000 21.893 1.00 7.59 73 MET A O 1
ATOM 639 N N . ASP A 1 74 ? -1.057 -2.969 23.831 1.00 5.65 74 ASP A N 1
ATOM 640 C CA . ASP A 1 74 ? -2.069 -3.721 24.592 1.00 6.82 74 ASP A CA 1
ATOM 641 C C . ASP A 1 74 ? -3.480 -3.511 24.047 1.00 7.91 74 ASP A C 1
ATOM 642 O O . ASP A 1 74 ? -4.247 -4.458 23.895 1.00 8.14 74 ASP A O 1
ATOM 647 N N . GLU A 1 75 ? -3.843 -2.240 23.789 1.00 8.18 75 GLU A N 1
ATOM 648 C CA . GLU A 1 75 ? -5.165 -1.913 23.252 1.00 8.90 75 GLU A CA 1
ATOM 649 C C . GLU A 1 75 ? -5.378 -2.472 21.871 1.00 7.70 75 GLU A C 1
ATOM 650 O O . GLU A 1 75 ? -6.431 -2.991 21.588 1.00 9.03 75 GLU A O 1
ATOM 656 N N . TYR A 1 76 ? -4.337 -2.450 21.057 1.00 7.19 76 TYR A N 1
ATOM 657 C CA . TYR A 1 76 ? -4.445 -3.099 19.729 1.00 7.40 76 TYR A CA 1
ATOM 658 C C . TYR A 1 76 ? -4.668 -4.594 19.810 1.00 7.95 76 TYR A C 1
ATOM 659 O O . TYR A 1 76 ? -5.560 -5.171 19.131 1.00 8.12 76 TYR A O 1
ATOM 668 N N . ILE A 1 77 ? -3.919 -5.288 20.612 1.00 6.45 77 ILE A N 1
ATOM 669 C CA . ILE A 1 77 ? -4.081 -6.751 20.706 1.00 6.94 77 ILE A CA 1
ATOM 670 C C . ILE A 1 77 ? -5.477 -7.105 21.226 1.00 7.03 77 ILE A C 1
ATOM 671 O O . ILE A 1 77 ? -6.149 -8.038 20.769 1.00 7.98 77 ILE A O 1
ATOM 676 N N . LYS A 1 78 ? -5.917 -6.347 22.254 1.00 6.83 78 LYS A N 1
ATOM 677 C CA . LYS A 1 78 ? -7.247 -6.530 22.851 1.00 8.47 78 LYS A CA 1
ATOM 678 C C . LYS A 1 78 ? -8.359 -6.246 21.860 1.00 6.70 78 LYS A C 1
ATOM 679 O O . LYS A 1 78 ? -9.527 -6.638 22.123 1.00 8.75 78 LYS A O 1
ATOM 685 N N . SER A 1 79 ? -8.096 -5.644 20.714 1.00 6.23 79 SER A N 1
ATOM 686 C CA . SER A 1 79 ? -9.168 -5.283 19.767 1.00 6.37 79 SER A CA 1
ATOM 687 C C . SER A 1 79 ? -9.478 -6.518 18.939 1.00 7.77 79 SER A C 1
ATOM 688 O O . SER A 1 79 ? -10.398 -6.461 18.106 1.00 8.89 79 SER A O 1
ATOM 691 N N . PHE A 1 80 ? -8.738 -7.625 19.047 1.00 7.16 80 PHE A N 1
ATOM 692 C CA . PHE A 1 80 ? -8.992 -8.860 18.290 1.00 6.50 80 PHE A CA 1
ATOM 693 C C . PHE A 1 80 ? -9.720 -9.858 19.190 1.00 8.13 80 PHE A C 1
ATOM 694 O O . PHE A 1 80 ? -9.646 -9.806 20.433 1.00 8.41 80 PHE A O 1
ATOM 702 N N . PRO A 1 81 ? -10.439 -10.831 18.565 1.00 8.53 81 PRO A N 1
ATOM 703 C CA . PRO A 1 81 ? -11.115 -11.860 19.343 1.00 9.52 81 PRO A CA 1
ATOM 704 C C . PRO A 1 81 ? -10.172 -12.567 20.286 1.00 10.78 81 PRO A C 1
ATOM 705 O O . PRO A 1 81 ? -9.053 -12.964 19.882 1.00 11.36 81 PRO A O 1
ATOM 709 N N . ASN A 1 82 ? -10.576 -12.640 21.553 1.00 12.96 82 ASN A N 1
ATOM 710 C CA . ASN A 1 82 ? -9.803 -13.348 22.560 1.00 13.44 82 ASN A CA 1
ATOM 711 C C . ASN A 1 82 ? -8.456 -12.671 22.841 1.00 11.95 82 ASN A C 1
ATOM 712 O O . ASN A 1 82 ? -7.570 -13.230 23.485 1.00 11.60 82 ASN A O 1
ATOM 717 N N . GLY A 1 83 ? -8.336 -11.434 22.440 1.00 10.71 83 GLY A N 1
ATOM 718 C CA . GLY A 1 83 ? -7.072 -10.689 22.554 1.00 11.38 83 GLY A CA 1
ATOM 719 C C . GLY A 1 83 ? -6.536 -10.551 23.944 1.00 11.39 83 GLY A C 1
ATOM 720 O O . GLY A 1 83 ? -5.293 -10.478 24.137 1.00 11.82 83 GLY A O 1
ATOM 721 N N . GLN A 1 84 ? -7.395 -10.515 24.957 1.00 12.28 84 GLN A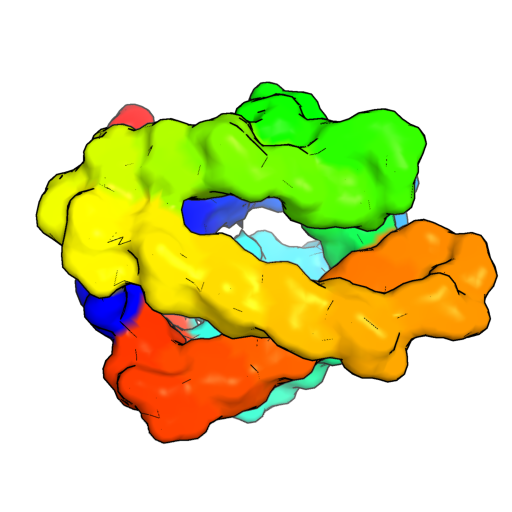 N 1
ATOM 722 C CA . GLN A 1 84 ? -6.872 -10.378 26.326 1.00 12.67 84 GLN A CA 1
ATOM 723 C C . GLN A 1 84 ? -5.943 -11.517 26.714 1.00 13.00 84 GLN A C 1
ATOM 724 O O . GLN A 1 84 ? -5.057 -11.339 27.579 1.00 15.24 84 GLN A O 1
ATOM 730 N N . VAL A 1 85 ? -6.073 -12.669 26.074 1.00 13.20 85 VAL A N 1
ATOM 731 C CA . VAL A 1 85 ? -5.230 -13.822 26.439 1.00 15.60 85 VAL A CA 1
ATOM 732 C C . VAL A 1 85 ? -3.767 -13.624 25.985 1.00 13.95 85 VAL A C 1
ATOM 733 O O . VAL A 1 85 ? -2.853 -14.326 26.470 1.00 15.28 85 VAL A O 1
ATOM 737 N N . LEU A 1 86 ? -3.580 -12.818 24.957 1.00 11.67 86 LEU A N 1
ATOM 738 C CA . LEU A 1 86 ? -2.283 -12.622 24.349 1.00 11.07 86 LEU A CA 1
ATOM 739 C C . LEU A 1 86 ? -1.723 -11.257 24.787 1.00 10.66 86 LEU A C 1
ATOM 740 O O . LEU A 1 86 ? -0.489 -11.135 24.748 1.00 11.42 86 LEU A O 1
ATOM 745 N N . ALA A 1 87 ? -2.541 -10.249 25.165 1.00 10.04 87 ALA A N 1
ATOM 746 C CA . ALA A 1 87 ? -2.008 -8.876 25.230 1.00 9.77 87 ALA A CA 1
ATOM 747 C C . ALA A 1 87 ? -0.815 -8.730 26.224 1.00 8.32 87 ALA A C 1
ATOM 748 O O . ALA A 1 87 ? 0.259 -8.188 25.840 1.00 8.40 87 ALA A O 1
ATOM 750 N N . GLU A 1 88 ? -0.953 -9.193 27.448 1.00 10.02 88 GLU A N 1
ATOM 751 C CA . GLU A 1 88 ? 0.132 -9.077 28.397 1.00 11.70 88 GLU A CA 1
ATOM 752 C C . GLU A 1 88 ? 1.332 -9.874 27.980 1.00 10.63 88 GLU A C 1
ATOM 753 O O . GLU A 1 88 ? 2.458 -9.309 28.040 1.00 11.17 88 GLU A O 1
ATOM 759 N N . LYS A 1 89 ? 1.129 -11.093 27.503 1.00 11.75 89 LYS A N 1
ATOM 760 C CA . LYS A 1 89 ? 2.262 -11.936 27.137 1.00 11.63 89 LYS A CA 1
ATOM 761 C C . LYS A 1 89 ? 2.991 -11.367 25.942 1.00 9.28 89 LYS A C 1
ATOM 762 O O . LYS A 1 89 ? 4.248 -11.360 25.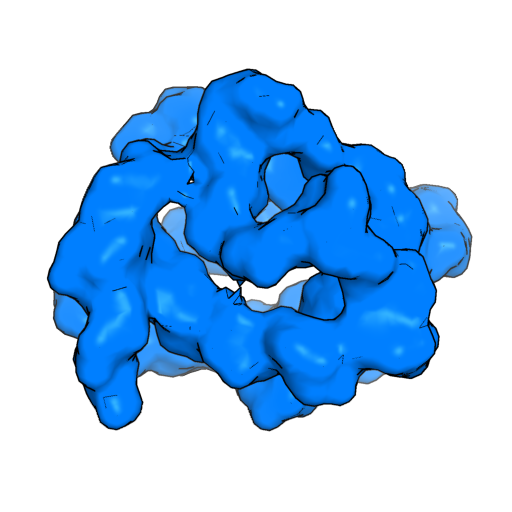924 1.00 10.11 89 LYS A O 1
ATOM 768 N N . MET A 1 90 ? 2.309 -10.931 24.915 1.00 9.36 90 MET A N 1
ATOM 769 C CA . MET A 1 90 ? 3.037 -10.372 23.763 1.00 9.96 90 MET A CA 1
ATOM 770 C C . MET A 1 90 ? 3.776 -9.084 24.072 1.00 9.23 90 MET A C 1
ATOM 771 O O . MET A 1 90 ? 4.926 -8.876 23.586 1.00 7.50 90 MET A O 1
ATOM 776 N N . VAL A 1 91 ? 3.223 -8.180 24.870 1.00 8.62 91 VAL A N 1
ATOM 777 C CA . VAL A 1 91 ? 3.905 -6.966 25.298 1.00 8.60 91 VAL A CA 1
ATOM 778 C C . VAL A 1 91 ? 5.138 -7.348 26.095 1.00 8.04 91 VAL A C 1
ATOM 779 O O . VAL A 1 91 ? 6.237 -6.818 25.838 1.00 9.15 91 VAL A O 1
ATOM 783 N N . LYS A 1 92 ? 5.034 -8.286 26.992 1.00 8.30 92 LYS A N 1
ATOM 784 C CA . LYS A 1 92 ? 6.182 -8.768 27.747 1.00 9.88 92 LYS A CA 1
ATOM 785 C C . LYS A 1 92 ? 7.272 -9.314 26.843 1.00 8.72 92 LYS A C 1
ATOM 786 O O . LYS A 1 92 ? 8.481 -9.069 27.050 1.00 10.08 92 LYS A O 1
ATOM 792 N N . LEU A 1 93 ? 6.927 -10.167 25.891 1.00 8.77 93 LEU A N 1
ATOM 793 C CA . LEU A 1 93 ? 7.942 -10.790 24.998 1.00 10.43 93 LEU A CA 1
ATOM 794 C C . LEU A 1 93 ? 8.649 -9.729 24.197 1.00 8.21 93 LEU A C 1
ATOM 795 O O . LEU A 1 93 ? 9.881 -9.709 24.077 1.00 8.92 93 LEU A O 1
ATOM 800 N N . ILE A 1 94 ? 7.904 -8.812 23.609 1.00 7.16 94 ILE A N 1
ATOM 801 C CA . ILE A 1 94 ? 8.525 -7.743 22.828 1.00 8.48 94 ILE A CA 1
ATOM 802 C C . ILE A 1 94 ? 9.426 -6.869 23.701 1.00 8.51 94 ILE A C 1
ATOM 803 O O . ILE A 1 94 ? 10.538 -6.520 23.307 1.00 8.50 94 ILE A O 1
ATOM 808 N N . HIS A 1 95 ? 8.960 -6.492 24.886 1.00 8.50 95 HIS A N 1
ATOM 809 C CA A HIS A 1 95 ? 9.787 -5.639 25.682 0.70 9.76 95 HIS A CA 1
ATOM 810 C CA B HIS A 1 95 ? 9.686 -5.703 25.897 0.30 8.12 95 HIS A CA 1
ATOM 811 C C . HIS A 1 95 ? 11.033 -6.359 26.195 1.00 8.26 95 HIS A C 1
ATOM 812 O O . HIS A 1 95 ? 12.147 -5.709 26.167 1.00 8.95 95 HIS A O 1
ATOM 825 N N . ASN A 1 96 ? 10.992 -7.649 26.501 1.00 6.78 96 ASN A N 1
ATOM 826 C CA A ASN A 1 96 ? 12.205 -8.381 26.885 0.70 8.63 96 ASN A CA 1
ATOM 827 C CA B ASN A 1 96 ? 12.197 -8.331 26.883 0.30 8.25 96 ASN A CA 1
ATOM 828 C C . ASN A 1 96 ? 13.175 -8.426 25.712 1.00 8.85 96 ASN A C 1
ATOM 829 O O . ASN A 1 96 ? 14.436 -8.318 25.924 1.00 9.94 96 ASN A O 1
ATOM 838 N N . CYS A 1 97 ? 12.690 -8.578 24.474 1.00 6.58 97 CYS A N 1
ATOM 839 C CA . CYS A 1 97 ? 13.571 -8.551 23.325 1.00 7.50 97 CYS A CA 1
ATOM 840 C C . CYS A 1 97 ? 14.116 -7.134 23.089 1.00 6.55 97 CYS A C 1
ATOM 841 O O . CYS A 1 97 ? 15.328 -7.029 22.773 1.00 7.91 97 CYS A O 1
ATOM 844 N N . GLU A 1 98 ? 13.362 -6.064 23.311 1.00 7.23 98 GLU A N 1
ATOM 845 C CA . GLU A 1 98 ? 13.911 -4.765 23.131 1.00 8.19 98 GLU A CA 1
ATOM 846 C C . GLU A 1 98 ? 15.056 -4.557 24.094 1.00 7.48 98 GLU A C 1
ATOM 847 O O . GLU A 1 98 ? 16.064 -3.891 23.718 1.00 7.85 98 GLU A O 1
ATOM 853 N N . LYS A 1 99 ? 14.966 -5.016 25.348 1.00 7.03 99 LYS A N 1
ATOM 854 C CA . LYS A 1 99 ? 16.052 -4.791 26.313 1.00 10.16 99 LYS A CA 1
ATOM 855 C C . LYS A 1 99 ? 17.349 -5.430 25.831 1.00 9.24 99 LYS A C 1
ATOM 856 O O . LYS A 1 99 ? 18.483 -4.910 26.111 1.00 10.53 99 LYS A O 1
ATOM 862 N N . GLN A 1 100 ? 17.258 -6.548 25.109 1.00 8.39 100 GLN A N 1
ATOM 863 C CA . GLN A 1 100 ? 18.466 -7.251 24.624 1.00 9.60 100 GLN A CA 1
ATOM 864 C C . GLN A 1 100 ? 19.187 -6.482 23.507 1.00 9.16 100 GLN A C 1
ATOM 865 O O . GLN A 1 100 ? 20.423 -6.774 23.300 1.00 10.55 100 GLN A O 1
ATOM 871 N N . PHE A 1 101 ? 18.512 -5.521 22.861 1.00 7.82 101 PHE A N 1
ATOM 872 C CA . PHE A 1 101 ? 19.018 -4.814 21.724 1.00 7.41 101 PHE A CA 1
ATOM 873 C C . PHE A 1 101 ? 19.145 -3.331 21.926 1.00 6.34 101 PHE A C 1
ATOM 874 O O . PHE A 1 101 ? 19.316 -2.593 20.976 1.00 8.76 101 PHE A O 1
ATOM 882 N N . ASP A 1 102 ? 19.049 -2.925 23.189 1.00 8.40 102 ASP A N 1
ATOM 883 C CA . ASP A 1 102 ? 19.061 -1.504 23.481 1.00 9.99 102 ASP A CA 1
ATOM 884 C C . ASP A 1 102 ? 20.331 -0.790 23.047 1.00 10.54 102 ASP A C 1
ATOM 885 O O . ASP A 1 102 ? 20.286 0.422 22.810 1.00 12.22 102 ASP A O 1
ATOM 890 N N . THR A 1 103 ? 21.454 -1.524 22.875 1.00 8.02 103 THR A N 1
ATOM 891 C CA . THR A 1 103 ? 22.720 -0.835 22.459 1.00 7.67 103 THR A CA 1
ATOM 892 C C . THR A 1 103 ? 22.864 -0.741 20.960 1.00 8.09 103 THR A C 1
ATOM 893 O O . THR A 1 103 ? 23.840 -0.156 20.519 1.00 9.97 103 THR A O 1
ATOM 897 N N . GLU A 1 104 ? 21.893 -1.279 20.178 1.00 8.02 104 GLU A N 1
ATOM 898 C CA . GLU A 1 104 ? 21.918 -1.043 18.726 1.00 9.38 104 GLU A CA 1
ATOM 899 C C . GLU A 1 104 ? 21.509 0.400 18.431 1.00 13.10 104 GLU A C 1
ATOM 900 O O . GLU A 1 104 ? 20.380 0.766 18.726 1.00 16.56 104 GLU A O 1
ATOM 906 N N . THR A 1 105 ? 22.431 1.159 17.846 1.00 14.08 105 THR A N 1
ATOM 907 C CA . THR A 1 105 ? 22.234 2.629 17.534 1.00 16.66 105 THR A CA 1
ATOM 908 C C . THR A 1 105 ? 21.328 2.849 16.311 1.00 15.01 105 THR A C 1
ATOM 909 O O . THR A 1 105 ? 20.640 3.879 16.222 1.00 16.92 105 THR A O 1
ATOM 913 N N . ASP A 1 106 ? 21.251 1.861 15.427 1.00 11.00 106 ASP A N 1
ATOM 914 C CA . ASP A 1 106 ? 20.495 2.044 14.131 1.00 10.17 106 ASP A CA 1
ATOM 915 C C . ASP A 1 106 ? 19.096 1.560 14.378 1.00 8.32 106 ASP A C 1
ATOM 916 O O . ASP A 1 106 ? 18.895 0.378 14.648 1.00 9.17 106 ASP A O 1
ATOM 921 N N . ASP A 1 107 ? 18.113 2.460 14.326 1.00 7.33 107 ASP A N 1
ATOM 922 C CA . ASP A 1 107 ? 16.708 2.120 14.706 1.00 8.29 107 ASP A CA 1
ATOM 923 C C . ASP A 1 107 ? 16.149 1.029 13.805 1.00 8.84 107 ASP A C 1
ATOM 924 O O . ASP A 1 107 ? 15.460 0.147 14.270 1.00 8.45 107 ASP A O 1
ATOM 929 N N . CYS A 1 108 ? 16.415 1.091 12.483 1.00 7.93 108 CYS A N 1
ATOM 930 C CA . CYS A 1 108 ? 15.935 0.008 11.628 1.00 8.28 108 CYS A CA 1
ATOM 931 C C . CYS A 1 108 ? 16.534 -1.336 11.942 1.00 7.91 108 CYS A C 1
ATOM 932 O O . CYS A 1 108 ? 15.796 -2.354 12.009 1.00 7.98 108 CYS A O 1
ATOM 935 N N . THR A 1 109 ? 17.869 -1.387 12.116 1.00 6.92 109 THR A N 1
ATOM 936 C CA . THR A 1 109 ? 18.472 -2.630 12.520 1.00 7.66 109 THR A CA 1
ATOM 937 C C . THR A 1 109 ? 18.000 -3.122 13.865 1.00 6.21 109 THR A C 1
ATOM 938 O O . THR A 1 109 ? 17.816 -4.313 14.035 1.00 7.25 109 THR A O 1
ATOM 942 N N . ARG A 1 110 ? 17.865 -2.224 14.818 1.00 6.78 110 ARG A N 1
ATOM 943 C CA A ARG A 1 110 ? 17.345 -2.631 16.107 0.70 7.07 110 ARG A CA 1
ATOM 944 C CA B ARG A 1 110 ? 17.340 -2.568 16.135 0.30 7.05 110 ARG A CA 1
ATOM 945 C C . ARG A 1 110 ? 15.990 -3.259 16.007 1.00 7.29 110 ARG A C 1
ATOM 946 O O . ARG A 1 110 ? 15.733 -4.323 16.601 1.00 7.45 110 ARG A O 1
ATOM 961 N N . VAL A 1 111 ? 15.098 -2.627 15.269 1.00 6.95 111 VAL A N 1
ATOM 962 C CA . VAL A 1 111 ? 13.781 -3.183 15.162 1.00 7.63 111 VAL A CA 1
ATOM 963 C C . VAL A 1 111 ? 13.731 -4.536 14.511 1.00 6.89 111 VAL A C 1
ATOM 964 O O . VAL A 1 111 ? 12.968 -5.436 14.925 1.00 8.07 111 VAL A O 1
ATOM 968 N N . VAL A 1 112 ? 14.527 -4.758 13.476 1.00 6.38 112 VAL A N 1
ATOM 969 C CA . VAL A 1 112 ? 14.527 -6.065 12.879 1.00 6.46 112 VAL A CA 1
ATOM 970 C C . VAL A 1 112 ? 15.120 -7.121 13.836 1.00 7.48 112 VAL A C 1
ATOM 971 O O . VAL A 1 112 ? 14.670 -8.254 13.877 1.00 7.32 112 VAL A O 1
ATOM 975 N N . LYS A 1 113 ? 16.132 -6.755 14.622 1.00 6.44 113 LYS A N 1
ATOM 976 C CA . LYS A 1 113 ? 16.720 -7.679 15.623 1.00 7.26 113 LYS A CA 1
ATOM 977 C C . LYS A 1 113 ? 15.664 -8.024 16.698 1.00 6.35 113 LYS A C 1
ATOM 978 O O . LYS A 1 113 ? 15.565 -9.194 17.109 1.00 6.29 113 LYS A O 1
ATOM 984 N N . VAL A 1 114 ? 14.895 -7.004 17.128 1.00 6.33 114 VAL A N 1
ATOM 985 C CA . VAL A 1 114 ? 13.801 -7.204 18.102 1.00 6.20 114 VAL A CA 1
ATOM 986 C C . VAL A 1 114 ? 12.733 -8.162 17.502 1.00 6.91 114 VAL A C 1
ATOM 987 O O . VAL A 1 114 ? 12.312 -9.113 18.152 1.00 6.35 114 VAL A O 1
ATOM 991 N N . ALA A 1 115 ? 12.426 -7.942 16.216 1.00 6.58 115 ALA A N 1
ATOM 992 C CA . ALA A 1 115 ? 11.456 -8.767 15.579 1.00 6.69 115 ALA A CA 1
ATOM 993 C C . ALA A 1 115 ? 11.865 -10.233 15.452 1.00 7.98 115 ALA A C 1
ATOM 994 O O . ALA A 1 115 ? 11.023 -11.130 15.636 1.00 7.93 115 ALA A O 1
ATOM 996 N N . ALA A 1 116 ? 13.150 -10.501 15.164 1.00 5.81 116 ALA A N 1
ATOM 997 C CA . ALA A 1 116 ? 13.631 -11.850 15.099 1.00 6.50 116 ALA A CA 1
ATOM 998 C C . ALA A 1 116 ? 13.567 -12.544 16.475 1.00 4.89 116 ALA A C 1
ATOM 999 O O . ALA A 1 116 ? 13.253 -13.758 16.575 1.00 7.49 116 ALA A O 1
ATOM 1001 N N . CYS A 1 117 ? 13.902 -11.830 17.510 1.00 6.48 117 CYS A N 1
ATOM 1002 C CA . CYS A 1 117 ? 13.860 -12.299 18.884 1.00 6.34 117 CYS A CA 1
ATOM 1003 C C . CYS A 1 117 ? 12.397 -12.624 19.247 1.00 7.91 117 CYS A C 1
ATOM 1004 O O . CYS A 1 117 ? 12.143 -13.614 19.878 1.00 7.70 117 CYS A O 1
ATOM 1007 N N . PHE A 1 118 ? 11.493 -11.730 18.858 1.00 6.99 118 PHE A N 1
ATOM 1008 C CA . PHE A 1 118 ? 10.118 -11.948 19.132 1.00 8.27 118 PHE A CA 1
ATOM 1009 C C . PHE A 1 118 ? 9.636 -13.183 18.400 1.00 7.79 118 PHE A C 1
ATOM 1010 O O . PHE A 1 118 ? 8.835 -13.928 18.982 1.00 7.30 118 PHE A O 1
ATOM 1018 N N . LYS A 1 119 ? 10.010 -13.398 17.132 1.00 7.54 119 LYS A N 1
ATOM 1019 C CA . LYS A 1 119 ? 9.631 -14.648 16.442 1.00 7.83 119 LYS A CA 1
ATOM 1020 C C . LYS A 1 119 ? 10.137 -15.889 17.153 1.00 8.45 119 LYS A C 1
ATOM 1021 O O . LYS A 1 119 ? 9.357 -16.859 17.358 1.00 8.55 119 LYS A O 1
ATOM 1027 N N A GLU A 1 120 ? 11.401 -15.864 17.554 0.70 8.07 120 GLU A N 1
ATOM 1028 N N B GLU A 1 120 ? 11.421 -15.932 17.529 0.30 7.91 120 GLU A N 1
ATOM 1029 C CA A GLU A 1 120 ? 12.046 -16.967 18.217 0.70 9.11 120 GLU A CA 1
ATOM 1030 C CA B GLU A 1 120 ? 11.976 -17.131 18.186 0.30 8.11 120 GLU A CA 1
ATOM 1031 C C A GLU A 1 120 ? 11.312 -17.315 19.521 0.70 9.20 120 GLU A C 1
ATOM 1032 C C B GLU A 1 120 ? 11.308 -17.363 19.565 0.30 8.45 120 GLU A C 1
ATOM 1033 O O A GLU A 1 120 ? 11.004 -18.480 19.775 0.70 9.42 120 GLU A O 1
ATOM 1034 O O B GLU A 1 120 ? 10.993 -18.503 19.907 0.30 8.88 120 GLU A O 1
ATOM 1045 N N . ASP A 1 121 ? 11.073 -16.306 20.347 1.00 8.51 121 ASP A N 1
ATOM 1046 C CA . ASP A 1 121 ? 10.497 -16.527 21.669 1.00 8.65 121 ASP A CA 1
ATOM 1047 C C . ASP A 1 121 ? 8.999 -16.863 21.538 1.00 8.65 121 ASP A C 1
ATOM 1048 O O . ASP A 1 121 ? 8.474 -17.612 22.363 1.00 10.78 121 ASP A O 1
ATOM 1053 N N . SER A 1 122 ? 8.308 -16.355 20.498 1.00 8.66 122 SER A N 1
ATOM 1054 C CA . SER A 1 122 ? 6.894 -16.731 20.260 1.00 7.98 122 SER A CA 1
ATOM 1055 C C . SER A 1 122 ? 6.847 -18.234 19.905 1.00 8.03 122 SER A C 1
ATOM 1056 O O . SER A 1 122 ? 5.972 -18.972 20.388 1.00 9.54 122 SER A O 1
ATOM 1059 N N . ARG A 1 123 ? 7.819 -18.684 19.076 1.00 9.50 123 ARG A N 1
ATOM 1060 C CA . ARG A 1 123 ? 7.867 -20.104 18.690 1.00 12.58 123 ARG A CA 1
ATOM 1061 C C . ARG A 1 123 ? 8.094 -20.961 19.938 1.00 13.41 123 ARG A C 1
ATOM 1062 O O . ARG A 1 123 ? 7.401 -21.930 20.177 1.00 14.88 123 ARG A O 1
ATOM 1070 N N . LYS A 1 124 ? 9.090 -20.570 20.727 1.00 14.10 124 LYS A N 1
ATOM 1071 C CA . LYS A 1 124 ? 9.430 -21.232 21.991 1.00 15.66 124 LYS A CA 1
ATOM 1072 C C . LYS A 1 124 ? 8.272 -21.265 22.939 1.00 14.47 124 LYS A C 1
ATOM 1073 O O . LYS A 1 124 ? 8.079 -22.282 23.631 1.00 16.40 124 LYS A O 1
ATOM 1079 N N . GLU A 1 125 ? 7.496 -20.178 23.067 1.00 12.37 125 GLU A N 1
ATOM 1080 C CA . GLU A 1 125 ? 6.293 -20.131 23.908 1.00 13.38 125 GLU A CA 1
ATOM 1081 C C . GLU A 1 125 ? 5.016 -20.788 23.361 1.00 16.35 125 GLU A C 1
ATOM 1082 O O . GLU A 1 125 ? 3.960 -20.797 24.040 1.00 16.98 125 GLU A O 1
ATOM 1088 N N . GLY A 1 126 ? 5.103 -21.289 22.145 1.00 13.88 126 GLY A N 1
ATOM 1089 C CA . GLY A 1 126 ? 3.999 -21.990 21.583 1.00 16.22 126 GLY A CA 1
ATOM 1090 C C . GLY A 1 126 ? 2.907 -21.125 21.055 1.00 16.76 126 GLY A C 1
ATOM 1091 O O . GLY A 1 126 ? 1.855 -21.692 20.830 1.00 19.61 126 GLY A O 1
ATOM 1092 N N . ILE A 1 127 ? 3.150 -19.835 20.755 1.00 13.71 127 ILE A N 1
ATOM 1093 C CA . ILE A 1 127 ? 2.136 -18.916 20.248 1.00 14.18 127 ILE A CA 1
ATOM 1094 C C . ILE A 1 127 ? 2.433 -18.446 18.811 1.00 11.84 127 ILE A C 1
ATOM 1095 O O . ILE A 1 127 ? 1.739 -17.557 18.315 1.00 13.74 127 ILE A O 1
ATOM 1100 N N . ALA A 1 128 ? 3.471 -18.969 18.173 1.00 10.61 128 ALA A N 1
ATOM 1101 C CA . ALA A 1 128 ? 3.752 -18.589 16.777 1.00 10.27 128 ALA A CA 1
ATOM 1102 C C . ALA A 1 128 ? 2.744 -19.308 15.853 1.00 11.83 128 ALA A C 1
ATOM 1103 O O . ALA A 1 128 ? 2.636 -20.537 15.882 1.00 12.71 128 ALA A O 1
ATOM 1105 N N . PRO A 1 129 ? 2.017 -18.579 15.007 1.00 9.63 129 PRO A N 1
ATOM 1106 C CA . PRO A 1 129 ? 1.068 -19.258 14.107 1.00 11.12 129 PRO A CA 1
ATOM 1107 C C . PRO A 1 129 ? 1.769 -19.793 12.886 1.00 10.24 129 PRO A C 1
ATOM 1108 O O . PRO A 1 129 ? 2.850 -19.334 12.538 1.00 10.91 129 PRO A O 1
ATOM 1112 N N . GLU A 1 130 ? 1.107 -20.737 12.248 1.00 9.45 130 GLU A N 1
ATOM 1113 C CA . GLU A 1 130 ? 1.545 -21.159 10.915 1.00 9.62 130 GLU A CA 1
ATOM 1114 C C . GLU A 1 130 ? 1.130 -20.105 9.902 1.00 10.15 130 GLU A C 1
ATOM 1115 O O . GLU A 1 130 ? 0.089 -19.415 10.043 1.00 9.24 130 GLU A O 1
ATOM 1121 N N . VAL A 1 131 ? 1.839 -20.035 8.795 1.00 8.51 131 VAL A N 1
ATOM 1122 C CA . VAL A 1 131 ? 1.420 -19.180 7.681 1.00 10.46 131 VAL A CA 1
ATOM 1123 C C . VAL A 1 131 ? -0.042 -19.478 7.266 1.00 9.24 131 VAL A C 1
ATOM 1124 O O . VAL A 1 131 ? -0.832 -18.519 7.010 1.00 9.83 131 VAL A O 1
ATOM 1128 N N . ALA A 1 132 ? -0.365 -20.772 7.241 1.00 8.77 132 ALA A N 1
ATOM 1129 C CA . ALA A 1 132 ? -1.748 -21.173 6.859 1.00 11.79 132 ALA A CA 1
ATOM 1130 C C . ALA A 1 132 ? -2.778 -20.508 7.746 1.00 11.12 132 ALA A C 1
ATOM 1131 O O . ALA A 1 132 ? -3.853 -20.126 7.251 1.00 12.10 132 ALA A O 1
ATOM 1133 N N . MET A 1 133 ? -2.487 -20.311 9.030 1.00 9.69 133 MET A N 1
ATOM 1134 C CA . MET A 1 133 ? -3.528 -19.780 9.930 1.00 10.60 133 MET A CA 1
ATOM 1135 C C . MET A 1 133 ? -3.690 -18.260 9.712 1.00 8.43 133 MET A C 1
ATOM 1136 O O . MET A 1 133 ? -4.824 -17.739 9.843 1.00 11.48 133 MET A O 1
ATOM 1141 N N . VAL A 1 134 ? -2.601 -17.551 9.354 1.00 8.87 134 VAL A N 1
ATOM 1142 C CA . VAL A 1 134 ? -2.693 -16.144 8.982 1.00 8.82 134 VAL A CA 1
ATOM 1143 C C . VAL A 1 134 ? -3.514 -16.031 7.692 1.00 11.37 134 VAL A C 1
ATOM 1144 O O . VAL A 1 134 ? -4.437 -15.146 7.585 1.00 10.74 134 VAL A O 1
ATOM 1148 N N . GLU A 1 135 ? -3.236 -16.922 6.732 1.00 10.66 135 GLU A N 1
ATOM 1149 C CA . GLU A 1 135 ? -3.988 -16.894 5.493 1.00 14.03 135 GLU A CA 1
ATOM 1150 C C . GLU A 1 135 ? -5.478 -17.095 5.707 1.00 12.85 135 GLU A C 1
ATOM 1151 O O . GLU A 1 135 ? -6.317 -16.433 5.078 1.00 15.77 135 GLU A O 1
ATOM 1157 N N . ALA A 1 136 ? -5.823 -18.013 6.589 1.00 11.44 136 ALA A N 1
ATOM 1158 C CA . ALA A 1 136 ? -7.222 -18.323 6.878 1.00 14.77 136 ALA A CA 1
ATOM 1159 C C . ALA A 1 136 ? -8.002 -17.0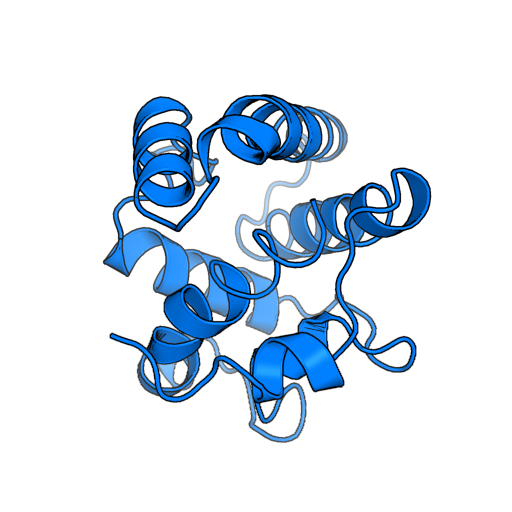96 7.379 1.00 14.86 136 ALA A C 1
ATOM 1160 O O . ALA A 1 136 ? -9.244 -17.007 7.150 1.00 16.72 136 ALA A O 1
ATOM 1162 N N . VAL A 1 137 ? -7.339 -16.148 8.020 1.00 15.64 137 VAL A N 1
ATOM 1163 C CA A VAL A 1 137 ? -7.973 -14.913 8.505 0.70 15.69 137 VAL A CA 1
ATOM 1164 C CA B VAL A 1 137 ? -8.042 -14.929 8.468 0.30 14.30 137 VAL A CA 1
ATOM 1165 C C . VAL A 1 137 ? -7.702 -13.645 7.684 1.00 16.54 137 VAL A C 1
ATOM 1166 O O . VAL A 1 137 ? -8.016 -12.468 8.157 1.00 17.51 137 VAL A O 1
ATOM 1173 N N . ILE A 1 138 ? -7.054 -13.784 6.527 1.00 15.84 138 ILE A N 1
ATOM 1174 C CA . ILE A 1 138 ? -6.683 -12.526 5.804 1.00 20.73 138 ILE A CA 1
ATOM 1175 C C . ILE A 1 138 ? -7.831 -11.509 5.351 1.00 21.91 138 ILE A C 1
ATOM 1176 O O . ILE A 1 138 ? -7.659 -10.260 5.278 1.00 22.53 138 ILE A O 1
ATOM 1181 N N . GLU A 1 139 ? -8.989 -12.082 5.073 1.00 23.53 139 GLU A N 1
ATOM 1182 C CA . GLU A 1 139 ? -10.212 -11.407 4.613 1.00 24.73 139 GLU A CA 1
ATOM 1183 C C . GLU A 1 139 ? -10.889 -10.475 5.666 1.00 23.52 139 GLU A C 1
ATOM 1184 O O . GLU A 1 139 ? -11.711 -9.609 5.317 1.00 25.07 139 GLU A O 1
ATOM 1190 N N . LYS A 1 140 ? -10.555 -10.644 6.948 1.00 21.06 140 LYS A N 1
ATOM 1191 C CA . LYS A 1 140 ? -11.285 -9.946 8.006 1.00 20.40 140 LYS A CA 1
ATOM 1192 C C . LYS A 1 140 ? -10.946 -8.495 8.101 1.00 20.21 140 LYS A C 1
ATOM 1193 O O . LYS A 1 140 ? -9.748 -8.098 7.987 1.00 19.06 140 LYS A O 1
ATOM 1199 N N . TYR A 1 141 ? -11.968 -7.694 8.426 1.00 21.21 141 TYR A N 1
ATOM 1200 C CA . TYR A 1 141 ? -11.791 -6.286 8.817 1.00 21.98 141 TYR A CA 1
ATOM 1201 C C . TYR A 1 141 ? -11.544 -5.358 7.581 1.00 23.34 141 TYR A C 1
ATOM 1202 O O . TYR A 1 141 ? -12.351 -5.427 6.585 1.00 21.71 141 TYR A O 1
#

Sequence (141 aa):
TAEVMSSHHVTAHFGKTLEECRREESGLSSVVDILDEFKHFWSSDDDFDVVHRELGCAIICMSNKFSLMMDDDDDVRMHHVNMDEYIKSFPNGQVLAEKMVKLIHHNNCEKQFDTETDDCTRRVVKVAACFKEEDSRKEGIAPEVAMVEAVVIEKY

B-factor: mean 14.1, std 6.99, range [3.64, 54.81]

Foldseek 3Di:
DQLLVLVLQLVLQVCQVVLCPVLVPDCVLPVGSLCLLPPVRQLADLSVLSSSLVSCVVQPQADPVLAGPLVSQLVSQVVTVVSVVCNVVLSVQLVVLLVVQVPPPRSSRSRSSSSNSSSVVCVVVPRRYHSVSSVVPNPDD